Protein AF-A0AAD7FV88-F1 (afdb_monomer_lite)

Radius of gyration: 12.97 Å; chains: 1; bounding box: 32×20×40 Å

Foldseek 3Di:
DDDPPQPKDKFFADPVLLVVCVVVVQWAFDPQQDPPRPDDHVRIIIGGDDPPPCVVVVVVSVVRRVCVVVVHDDDDPPD

InterPro domains:
  IPR040841 Luciferase domain [PF17648] (2-65)
  IPR048273 Luciferase [PTHR38695] (2-72)

Structure (mmCIF, N/CA/C/O backbone):
data_AF-A0AAD7FV88-F1
#
_entry.id   AF-A0AAD7FV88-F1
#
loop_
_atom_site.group_PDB
_atom_site.id
_atom_site.type_symbol
_atom_site.label_atom_id
_atom_site.label_alt_id
_atom_site.label_comp_id
_atom_site.label_asym_id
_atom_site.label_entity_id
_atom_site.label_seq_id
_atom_site.pdbx_PDB_ins_code
_atom_site.Cartn_x
_atom_site.Cartn_y
_atom_site.Cartn_z
_atom_site.occupancy
_atom_site.B_iso_or_equiv
_atom_site.auth_seq_id
_atom_site.auth_comp_id
_atom_site.auth_asym_id
_atom_site.auth_atom_id
_atom_site.pdbx_PDB_model_num
ATOM 1 N N . MET A 1 1 ? -3.090 -0.799 -18.707 1.00 57.41 1 MET A N 1
ATOM 2 C CA . MET A 1 1 ? -2.723 0.416 -17.952 1.00 57.41 1 MET A CA 1
ATOM 3 C C . MET A 1 1 ? -3.983 0.832 -17.216 1.00 57.41 1 MET A C 1
ATOM 5 O O . MET A 1 1 ? -5.026 0.780 -17.850 1.00 57.41 1 MET A O 1
ATOM 9 N N . HIS A 1 2 ? -3.911 1.075 -15.907 1.00 63.03 2 HIS A N 1
ATOM 10 C CA . HIS A 1 2 ? -5.038 1.595 -15.114 1.00 63.03 2 HIS A CA 1
ATOM 11 C C . HIS A 1 2 ? -5.443 2.962 -15.708 1.00 63.03 2 HIS A C 1
ATOM 13 O O . HIS A 1 2 ? -4.555 3.740 -16.063 1.00 63.03 2 HIS A O 1
ATOM 19 N N . ASP A 1 3 ? -6.741 3.203 -15.915 1.00 65.69 3 ASP A N 1
ATOM 20 C CA . ASP A 1 3 ? -7.268 4.479 -16.420 1.00 65.69 3 ASP A CA 1
ATOM 21 C C . ASP A 1 3 ? -7.200 5.520 -15.299 1.00 65.69 3 ASP A C 1
ATOM 23 O O . ASP A 1 3 ? -7.605 5.229 -14.185 1.00 65.69 3 ASP A O 1
ATOM 27 N N . TYR A 1 4 ? -6.729 6.741 -15.554 1.00 61.06 4 TYR A N 1
ATOM 28 C CA . TYR A 1 4 ? -6.595 7.798 -14.538 1.00 61.06 4 TYR A CA 1
ATOM 29 C C . TYR A 1 4 ? -7.871 8.018 -13.691 1.00 61.06 4 TYR A C 1
ATOM 31 O O . TYR A 1 4 ? -7.796 8.494 -12.559 1.00 61.06 4 TYR A O 1
ATOM 39 N N . HIS A 1 5 ? -9.034 7.623 -14.209 1.00 68.38 5 HIS A N 1
ATOM 40 C CA . HIS A 1 5 ? -10.318 7.665 -13.520 1.00 68.38 5 HIS A CA 1
ATOM 41 C C . HIS A 1 5 ? -10.618 6.508 -12.547 1.00 68.38 5 HIS A C 1
ATOM 43 O O . HIS A 1 5 ? -11.641 6.581 -11.878 1.00 68.38 5 HIS A O 1
ATOM 49 N N . ASP A 1 6 ? -9.772 5.482 -12.381 1.00 70.88 6 ASP A N 1
ATOM 50 C CA . ASP A 1 6 ? -10.109 4.344 -11.492 1.00 70.88 6 ASP A CA 1
ATOM 51 C C . ASP A 1 6 ? -9.927 4.654 -9.985 1.00 70.88 6 ASP A C 1
ATOM 53 O O . ASP A 1 6 ? -10.044 3.760 -9.147 1.00 70.88 6 ASP A O 1
ATOM 57 N N . TYR A 1 7 ? -9.650 5.920 -9.630 1.00 75.94 7 TYR A N 1
ATOM 58 C CA . TYR A 1 7 ? -9.565 6.448 -8.257 1.00 75.94 7 TYR A CA 1
ATOM 59 C C . TYR A 1 7 ? -8.712 5.597 -7.295 1.00 75.94 7 TYR A C 1
ATOM 61 O O . TYR A 1 7 ? -9.012 5.506 -6.102 1.00 75.94 7 TYR A O 1
ATOM 69 N N . THR A 1 8 ? -7.654 4.953 -7.798 1.00 81.81 8 THR A N 1
ATOM 70 C CA . THR A 1 8 ? -6.804 4.090 -6.969 1.00 81.81 8 THR A CA 1
ATOM 71 C C . THR A 1 8 ? -5.718 4.888 -6.254 1.00 81.81 8 THR A C 1
ATOM 73 O O . THR A 1 8 ? -5.249 5.924 -6.731 1.00 81.81 8 THR A O 1
ATOM 76 N N . CYS A 1 9 ? -5.309 4.403 -5.084 1.00 88.75 9 CYS A N 1
ATOM 77 C CA . CYS A 1 9 ? -4.174 4.942 -4.345 1.00 88.75 9 CYS A CA 1
ATOM 78 C C . CYS A 1 9 ? -2.966 4.020 -4.535 1.00 88.75 9 CYS A C 1
ATOM 80 O O . CYS A 1 9 ? -3.091 2.799 -4.443 1.00 88.75 9 CYS A O 1
ATOM 82 N N . HIS A 1 10 ? -1.787 4.581 -4.797 1.00 90.25 10 HIS A N 1
ATOM 83 C CA . HIS A 1 10 ? -0.551 3.809 -4.917 1.00 90.25 10 HIS A CA 1
ATOM 84 C C . HIS A 1 10 ? 0.268 3.944 -3.639 1.00 90.25 10 HIS A C 1
ATOM 86 O O . HIS A 1 10 ? 0.575 5.054 -3.209 1.00 90.25 10 HIS A O 1
ATOM 92 N N . LEU A 1 11 ? 0.642 2.814 -3.053 1.00 92.31 11 LEU A N 1
ATOM 93 C CA . LEU A 1 11 ? 1.398 2.770 -1.805 1.00 92.31 11 LEU A CA 1
ATOM 94 C C . LEU A 1 11 ? 2.431 1.646 -1.821 1.00 92.31 11 LEU A C 1
ATOM 96 O O . LEU A 1 11 ? 2.254 0.627 -2.488 1.00 92.31 11 LEU A O 1
ATOM 100 N N . ALA A 1 12 ? 3.504 1.837 -1.054 1.00 93.50 12 ALA A N 1
ATOM 101 C CA . ALA A 1 12 ? 4.479 0.799 -0.749 1.00 93.50 12 ALA A CA 1
ATOM 102 C C . ALA A 1 12 ? 4.075 0.082 0.545 1.00 93.50 12 ALA A C 1
ATOM 104 O O . ALA A 1 12 ? 3.843 0.730 1.566 1.00 93.50 12 ALA A O 1
ATOM 105 N N . LEU A 1 13 ? 3.994 -1.245 0.507 1.00 93.69 13 LEU A N 1
ATOM 106 C CA . LEU A 1 13 ? 3.645 -2.070 1.663 1.00 93.69 13 LEU A CA 1
ATOM 107 C C . LEU A 1 13 ? 4.758 -3.069 1.964 1.00 93.69 13 LEU A C 1
ATOM 109 O O . LEU A 1 13 ? 5.394 -3.594 1.047 1.00 93.69 13 LEU A O 1
ATOM 113 N N . ALA A 1 14 ? 4.917 -3.414 3.242 1.00 92.81 14 ALA A N 1
ATOM 114 C CA . ALA A 1 14 ? 5.687 -4.589 3.616 1.00 92.81 14 ALA A CA 1
ATOM 115 C C . ALA A 1 14 ? 5.143 -5.826 2.879 1.00 92.81 14 ALA A C 1
ATOM 117 O O . ALA A 1 14 ? 3.938 -5.962 2.650 1.00 92.81 14 ALA A O 1
ATOM 118 N N . ALA A 1 15 ? 6.025 -6.766 2.529 1.00 91.50 15 ALA A N 1
ATOM 119 C CA . ALA A 1 15 ? 5.659 -7.926 1.711 1.00 91.50 15 ALA A CA 1
ATOM 120 C C . ALA A 1 15 ? 4.499 -8.758 2.301 1.00 91.50 15 ALA A C 1
ATOM 122 O O . ALA A 1 15 ? 3.695 -9.324 1.555 1.00 91.50 15 ALA A O 1
ATOM 123 N N . GLN A 1 16 ? 4.400 -8.830 3.633 1.00 92.94 16 GLN A N 1
ATOM 124 C CA . GLN A 1 16 ? 3.310 -9.513 4.330 1.00 92.94 16 GLN A CA 1
ATOM 125 C C . GLN A 1 16 ? 1.976 -8.768 4.185 1.00 92.94 16 GLN A C 1
ATOM 127 O O . GLN A 1 16 ? 0.963 -9.397 3.871 1.00 92.94 16 GLN A O 1
ATOM 132 N N . A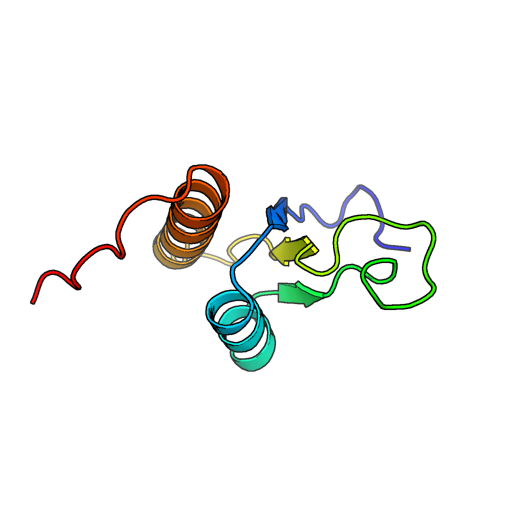SP A 1 17 ? 1.976 -7.448 4.347 1.00 94.94 17 ASP A N 1
ATOM 133 C CA . ASP A 1 17 ? 0.767 -6.623 4.269 1.00 94.94 17 ASP A CA 1
ATOM 134 C C . ASP A 1 17 ? 0.252 -6.540 2.836 1.00 94.94 17 ASP A C 1
ATOM 136 O O . ASP A 1 17 ? -0.931 -6.775 2.589 1.00 94.94 17 ASP A O 1
ATOM 140 N N . GLY A 1 18 ? 1.150 -6.331 1.867 1.00 94.00 18 GLY A N 1
ATOM 141 C CA . GLY A 1 18 ? 0.806 -6.362 0.445 1.00 94.00 18 GLY A CA 1
ATOM 142 C C . GLY A 1 18 ? 0.164 -7.692 0.042 1.00 94.00 18 GLY A C 1
ATOM 143 O O . GLY A 1 18 ? -0.852 -7.711 -0.654 1.00 94.00 18 GLY A O 1
ATOM 144 N N . ARG A 1 19 ? 0.680 -8.821 0.552 1.00 93.50 19 ARG A N 1
ATOM 145 C CA . ARG A 1 19 ? 0.066 -10.140 0.334 1.00 93.50 19 ARG A CA 1
ATOM 146 C C . ARG A 1 19 ? -1.358 -10.200 0.888 1.00 93.50 19 ARG A C 1
ATOM 148 O O . ARG A 1 19 ? -2.242 -10.690 0.189 1.00 93.50 19 ARG A O 1
ATOM 155 N N . GLN A 1 20 ? -1.592 -9.702 2.104 1.00 96.12 20 GLN A N 1
ATOM 156 C CA . GLN A 1 20 ? -2.931 -9.689 2.698 1.00 96.12 20 GLN A CA 1
ATOM 157 C C . GLN A 1 20 ? -3.909 -8.805 1.921 1.00 96.12 20 GLN A C 1
ATOM 159 O O . GLN A 1 20 ? -5.033 -9.235 1.667 1.00 96.12 20 GLN A O 1
ATOM 164 N N . VAL A 1 21 ? -3.488 -7.599 1.528 1.00 95.50 21 VAL A N 1
ATOM 165 C CA . VAL A 1 21 ? -4.297 -6.655 0.738 1.00 95.50 21 VAL A CA 1
ATOM 166 C C . VAL A 1 21 ? -4.756 -7.304 -0.567 1.00 95.50 21 VAL A C 1
ATOM 168 O O . VAL A 1 21 ? -5.944 -7.269 -0.887 1.00 95.50 21 VAL A O 1
ATOM 171 N N . ILE A 1 22 ? -3.844 -7.968 -1.283 1.00 94.12 22 ILE A N 1
ATOM 172 C CA . ILE A 1 22 ? -4.156 -8.650 -2.545 1.00 94.12 22 ILE A CA 1
ATOM 173 C C . ILE A 1 22 ? -5.085 -9.847 -2.309 1.00 94.12 22 ILE A C 1
ATOM 175 O O . ILE A 1 22 ? -6.112 -9.973 -2.971 1.00 94.12 22 ILE A O 1
ATOM 179 N N . GLN A 1 23 ? -4.769 -10.714 -1.342 1.00 96.38 23 GLN A N 1
ATOM 180 C CA . GLN A 1 23 ? -5.567 -11.915 -1.058 1.00 96.38 23 GLN A CA 1
ATOM 181 C C . GLN A 1 23 ? -6.995 -11.595 -0.607 1.00 96.38 23 GLN A C 1
ATOM 183 O O . GLN A 1 23 ? -7.918 -12.344 -0.914 1.00 96.38 23 GLN A O 1
ATOM 188 N N . LYS A 1 24 ? -7.180 -10.483 0.110 1.00 95.38 24 LYS A N 1
ATOM 189 C CA . LYS A 1 24 ? -8.488 -10.015 0.584 1.00 95.38 24 LYS A CA 1
ATOM 190 C C . LYS A 1 24 ? -9.227 -9.148 -0.449 1.00 95.38 24 LYS A C 1
ATOM 192 O O . LYS A 1 24 ? -10.314 -8.665 -0.150 1.00 95.38 24 LYS A O 1
ATOM 197 N N . GLY A 1 25 ? -8.666 -8.948 -1.646 1.00 93.19 25 GLY A N 1
ATOM 198 C CA . GLY A 1 25 ? -9.315 -8.212 -2.737 1.00 93.19 25 GLY A CA 1
ATOM 199 C C . GLY A 1 25 ? -9.380 -6.694 -2.538 1.00 93.19 25 GLY A C 1
ATOM 200 O O . GLY A 1 25 ? -10.237 -6.037 -3.129 1.00 93.19 25 GLY A O 1
ATOM 201 N N . TRP A 1 26 ? -8.495 -6.136 -1.709 1.00 94.81 26 TRP A N 1
ATO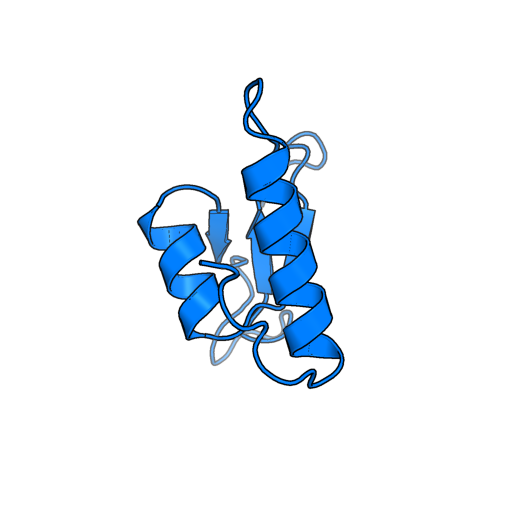M 202 C CA . TRP A 1 26 ? -8.385 -4.692 -1.470 1.00 94.81 26 TRP A CA 1
ATOM 203 C C . TRP A 1 26 ? -7.502 -3.981 -2.486 1.00 94.81 26 TRP A C 1
ATOM 205 O O . TRP A 1 26 ? -7.549 -2.762 -2.613 1.00 94.81 26 TRP A O 1
ATOM 215 N N . GLY A 1 27 ? -6.705 -4.736 -3.229 1.00 92.56 27 GLY A N 1
ATOM 216 C CA . GLY A 1 27 ? -5.769 -4.163 -4.166 1.00 92.56 27 GLY A CA 1
ATOM 217 C C . GLY A 1 27 ? -5.137 -5.192 -5.076 1.00 92.56 27 GLY A C 1
ATOM 218 O O . GLY A 1 27 ? -5.431 -6.386 -5.012 1.00 92.56 27 GLY A O 1
ATOM 219 N N . GLN A 1 28 ? -4.224 -4.714 -5.906 1.00 92.69 28 GLN A N 1
ATOM 220 C CA . GLN A 1 28 ? -3.392 -5.549 -6.758 1.00 92.69 28 GLN A CA 1
ATOM 221 C C . GLN A 1 28 ? -1.968 -5.015 -6.784 1.00 92.69 28 GLN A C 1
ATOM 223 O O . GLN A 1 28 ? -1.727 -3.826 -6.577 1.00 92.69 28 GLN A O 1
ATOM 228 N N . ARG A 1 29 ? -1.003 -5.884 -7.076 1.00 89.88 29 ARG A N 1
ATOM 229 C CA . ARG A 1 29 ? 0.371 -5.436 -7.297 1.00 89.88 29 ARG A CA 1
ATOM 230 C C . ARG A 1 29 ? 0.419 -4.468 -8.481 1.00 89.88 29 ARG A C 1
ATOM 232 O O . ARG A 1 29 ? -0.252 -4.698 -9.489 1.00 89.88 29 ARG A O 1
ATOM 239 N N . HIS A 1 30 ? 1.233 -3.418 -8.380 1.00 88.50 30 HIS A N 1
ATOM 240 C CA . HIS A 1 30 ? 1.475 -2.530 -9.511 1.00 88.50 30 HIS A CA 1
ATOM 241 C C . HIS A 1 30 ? 2.028 -3.356 -10.700 1.00 88.50 30 HIS A C 1
ATOM 243 O O . HIS A 1 30 ? 2.992 -4.095 -10.506 1.00 88.50 30 HIS A O 1
ATOM 249 N N . PRO A 1 31 ? 1.491 -3.249 -11.934 1.00 84.06 31 PRO A N 1
ATOM 250 C CA . PRO A 1 31 ? 1.895 -4.097 -13.068 1.00 84.06 31 PRO A CA 1
ATOM 251 C C . PRO A 1 31 ? 3.382 -4.019 -13.435 1.00 84.06 31 PRO A C 1
ATOM 253 O O . PRO A 1 31 ? 3.947 -4.957 -13.985 1.00 84.06 31 PRO A O 1
ATOM 256 N N . LEU A 1 32 ? 4.004 -2.878 -13.137 1.00 85.69 32 LEU A N 1
ATOM 257 C CA . LEU A 1 32 ? 5.437 -2.636 -13.326 1.00 85.69 32 LEU A CA 1
ATOM 258 C C . LEU A 1 32 ? 6.286 -2.871 -12.062 1.00 85.69 32 LEU A C 1
ATOM 260 O O . LEU A 1 32 ? 7.488 -2.643 -12.109 1.00 85.69 32 LEU A O 1
ATOM 264 N N . ALA A 1 33 ? 5.694 -3.289 -10.940 1.00 84.69 33 ALA A N 1
ATOM 265 C CA . ALA A 1 33 ? 6.455 -3.705 -9.766 1.00 84.69 33 ALA A CA 1
ATOM 266 C C . ALA A 1 33 ? 6.839 -5.181 -9.924 1.00 84.69 33 ALA A C 1
ATOM 268 O O . ALA A 1 33 ? 5.977 -6.056 -10.038 1.00 84.69 33 ALA A O 1
ATOM 269 N N . GLY A 1 34 ? 8.136 -5.481 -9.927 1.00 74.62 34 GLY A N 1
ATOM 270 C CA . GLY A 1 34 ? 8.608 -6.850 -10.096 1.00 74.62 34 GLY A CA 1
ATOM 271 C C . GLY A 1 34 ? 10.074 -6.958 -10.504 1.00 74.62 34 GLY A C 1
ATOM 272 O O . GLY A 1 34 ? 10.628 -6.019 -11.078 1.00 74.62 34 GLY A O 1
ATOM 273 N N . PRO A 1 35 ? 10.702 -8.124 -10.268 1.00 75.31 35 PRO A N 1
ATOM 274 C CA . PRO A 1 35 ? 12.035 -8.407 -10.784 1.00 75.31 35 PRO A CA 1
ATOM 275 C C . PRO A 1 35 ? 12.092 -8.209 -12.303 1.00 75.31 35 PRO A C 1
ATOM 277 O O . PRO A 1 35 ? 11.243 -8.723 -13.028 1.00 75.31 35 PRO A O 1
ATOM 280 N N . GLY A 1 36 ? 13.100 -7.477 -12.780 1.00 77.62 36 GLY A N 1
ATOM 281 C CA . GLY A 1 36 ? 13.316 -7.244 -14.211 1.00 77.62 36 GLY A CA 1
ATOM 282 C C . GLY A 1 36 ? 12.444 -6.151 -14.837 1.00 77.62 36 GLY A C 1
ATOM 283 O O . GLY A 1 36 ? 12.573 -5.906 -16.033 1.00 77.62 36 GLY A O 1
ATOM 284 N N . MET A 1 37 ? 11.600 -5.467 -14.057 1.00 79.62 37 MET A N 1
ATOM 285 C CA . MET A 1 37 ? 10.886 -4.282 -14.527 1.00 79.62 37 MET A CA 1
ATOM 286 C C . MET A 1 37 ? 11.687 -3.010 -14.207 1.00 79.62 37 MET A C 1
ATOM 288 O O . MET A 1 37 ? 12.159 -2.870 -13.081 1.00 79.62 37 MET A O 1
ATOM 292 N N . PRO A 1 38 ? 11.783 -2.032 -15.131 1.00 74.38 38 PRO A N 1
ATOM 293 C CA . PRO A 1 38 ? 12.331 -0.699 -14.839 1.00 74.38 38 PRO A CA 1
ATOM 294 C C . PRO A 1 38 ? 11.370 0.155 -13.995 1.00 74.38 38 PRO A C 1
ATOM 296 O O . PRO A 1 38 ? 11.563 1.359 -13.841 1.00 74.38 38 PRO A O 1
ATOM 299 N N . GLY A 1 39 ? 10.270 -0.451 -13.555 1.00 69.31 39 GLY A N 1
ATOM 300 C CA . GLY A 1 39 ? 9.185 0.207 -12.872 1.00 69.31 39 GLY A CA 1
ATOM 301 C C . GLY A 1 39 ? 9.485 0.496 -11.403 1.00 69.31 39 GLY A C 1
ATOM 302 O O . GLY A 1 39 ? 10.631 0.452 -10.960 1.00 69.31 39 GLY A O 1
ATOM 303 N N . PRO A 1 40 ? 8.439 0.833 -10.642 1.00 75.19 40 PRO A N 1
ATOM 304 C CA . PRO A 1 40 ? 8.577 1.200 -9.245 1.00 75.19 40 PRO A CA 1
ATOM 305 C C . PRO A 1 40 ? 9.088 0.054 -8.359 1.00 75.19 40 PRO A C 1
ATOM 307 O O . PRO A 1 40 ? 9.104 -1.101 -8.799 1.00 75.19 40 PRO A O 1
ATOM 310 N N . PRO A 1 41 ? 9.453 0.354 -7.092 1.00 77.69 41 PRO A N 1
ATOM 311 C CA . PRO A 1 41 ? 9.829 -0.656 -6.110 1.00 77.69 41 PRO A CA 1
ATOM 312 C C . PRO A 1 41 ? 8.852 -1.836 -6.071 1.00 77.69 41 PRO A C 1
ATOM 314 O O . PRO A 1 41 ? 7.649 -1.694 -6.313 1.00 77.69 41 PRO A O 1
ATOM 317 N N . ASN A 1 42 ? 9.377 -3.018 -5.748 1.00 82.19 42 ASN A N 1
ATOM 318 C CA . ASN A 1 42 ? 8.633 -4.278 -5.765 1.00 82.19 42 ASN A CA 1
ATOM 319 C C . ASN A 1 42 ? 7.377 -4.261 -4.882 1.00 82.19 42 ASN A C 1
ATOM 321 O O . ASN A 1 42 ? 6.456 -5.044 -5.133 1.00 82.19 42 ASN A O 1
ATOM 325 N N . GLU A 1 43 ? 7.390 -3.391 -3.881 1.00 84.75 43 GLU A N 1
ATOM 326 C CA . GLU A 1 43 ? 6.428 -3.182 -2.808 1.00 84.75 43 GLU A CA 1
ATOM 327 C C . GLU A 1 43 ? 5.207 -2.358 -3.242 1.00 84.75 43 GLU A C 1
ATOM 329 O O . GLU A 1 43 ? 4.227 -2.279 -2.497 1.00 84.75 43 GLU A O 1
ATOM 334 N N . TRP A 1 44 ? 5.235 -1.736 -4.429 1.00 89.81 44 TRP A N 1
ATOM 335 C CA . TRP A 1 44 ? 4.122 -0.911 -4.895 1.00 89.81 44 TRP A CA 1
ATOM 336 C C . TRP A 1 44 ? 2.863 -1.730 -5.179 1.00 89.81 44 TRP A C 1
ATOM 338 O O . TRP A 1 44 ?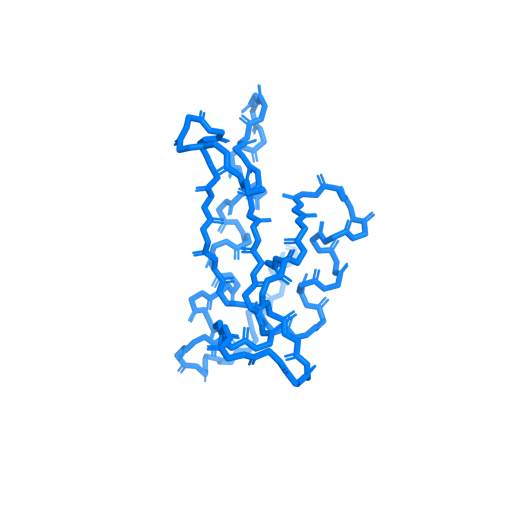 2.839 -2.661 -5.993 1.00 89.81 44 TRP A O 1
ATOM 348 N N . THR A 1 45 ? 1.786 -1.313 -4.524 1.00 92.00 45 THR A N 1
ATOM 349 C CA . THR A 1 45 ? 0.458 -1.916 -4.568 1.00 92.00 45 THR A CA 1
ATOM 350 C C . THR A 1 45 ? -0.567 -0.835 -4.901 1.00 92.00 45 THR A C 1
ATOM 352 O O . THR A 1 45 ? -0.512 0.276 -4.374 1.00 92.00 45 THR A O 1
ATOM 355 N N . PHE A 1 46 ? -1.497 -1.163 -5.793 1.00 92.00 46 PHE A N 1
ATOM 356 C CA . PHE A 1 46 ? -2.709 -0.392 -6.029 1.00 92.00 46 PHE A CA 1
ATOM 357 C C . PHE A 1 46 ? -3.731 -0.750 -4.966 1.00 92.00 46 PHE A C 1
ATOM 359 O O . PHE A 1 46 ? -4.074 -1.921 -4.826 1.00 92.00 46 PHE A O 1
ATOM 366 N N . LEU A 1 47 ? -4.223 0.250 -4.253 1.00 93.19 47 LEU A N 1
ATOM 367 C CA . LEU A 1 47 ? -5.323 0.145 -3.312 1.00 93.19 47 LEU A CA 1
ATOM 368 C C . LEU A 1 47 ? -6.585 0.687 -3.976 1.00 93.19 47 LEU A C 1
ATOM 370 O O . LEU A 1 47 ? -6.597 1.813 -4.479 1.00 93.19 47 LEU A O 1
ATOM 374 N N . TYR A 1 48 ? -7.639 -0.121 -3.982 1.00 91.19 48 TYR A N 1
ATOM 375 C CA . TYR A 1 48 ? -8.929 0.292 -4.514 1.00 91.19 48 TYR A CA 1
ATOM 376 C C . TYR A 1 48 ? -9.628 1.265 -3.565 1.00 91.19 48 TYR A C 1
ATOM 378 O O . TYR A 1 48 ? -9.478 1.179 -2.344 1.00 91.19 48 TYR A O 1
ATOM 386 N N . ALA A 1 49 ? -10.415 2.177 -4.137 1.00 88.56 49 ALA A N 1
ATOM 387 C CA . ALA A 1 49 ? -11.256 3.080 -3.366 1.00 88.56 49 ALA A CA 1
ATOM 388 C C . ALA A 1 49 ? -12.248 2.292 -2.480 1.00 88.56 49 ALA A C 1
ATOM 390 O O . ALA A 1 49 ? -12.718 1.218 -2.880 1.00 88.56 49 ALA A O 1
ATOM 391 N N . PRO A 1 50 ? -12.592 2.810 -1.286 1.00 88.94 50 PRO A N 1
ATOM 392 C CA . PRO A 1 50 ? -13.624 2.203 -0.454 1.00 88.94 50 PRO A CA 1
ATOM 393 C C . PRO A 1 50 ? -14.964 2.222 -1.198 1.00 88.94 50 PRO A C 1
ATOM 395 O O . PRO A 1 50 ? -15.308 3.204 -1.856 1.00 88.94 50 PRO A O 1
ATOM 398 N N . ARG A 1 51 ? -15.735 1.135 -1.099 1.00 83.25 51 ARG A N 1
ATOM 399 C CA . ARG A 1 51 ? -17.012 1.000 -1.823 1.00 83.25 51 ARG A CA 1
ATOM 400 C C . ARG A 1 51 ? -18.170 1.671 -1.078 1.00 83.25 51 ARG A C 1
ATOM 402 O O . ARG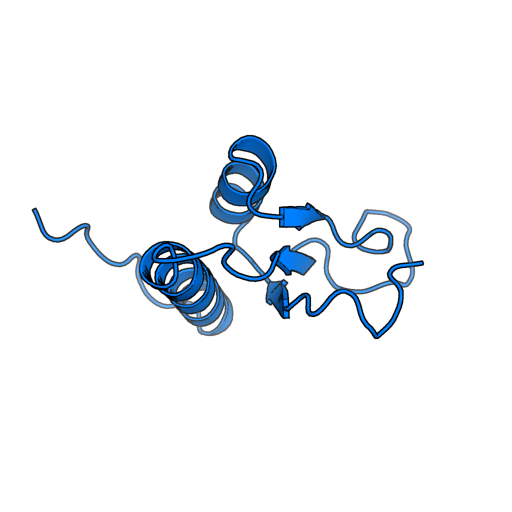 A 1 51 ? -19.166 2.033 -1.697 1.00 83.25 51 ARG A O 1
ATOM 409 N N . ASN A 1 52 ? -18.052 1.787 0.246 1.00 83.94 52 ASN A N 1
ATOM 410 C CA . ASN A 1 52 ? -19.056 2.319 1.172 1.00 83.94 52 ASN A CA 1
ATOM 411 C C . ASN A 1 52 ? -18.408 2.682 2.536 1.00 83.94 52 ASN A C 1
ATOM 413 O O . ASN A 1 52 ? -17.411 3.397 2.574 1.00 83.94 52 ASN A O 1
ATOM 417 N N . GLU A 1 53 ? -18.948 2.184 3.654 1.00 84.19 53 GLU A N 1
ATOM 418 C CA . GLU A 1 53 ? -18.502 2.418 5.039 1.00 84.19 53 GLU A CA 1
ATOM 419 C C . GLU A 1 53 ? -17.139 1.781 5.388 1.00 84.19 53 GLU A C 1
ATOM 421 O O . GLU A 1 53 ? -16.656 1.878 6.515 1.00 84.19 53 GLU A O 1
ATOM 426 N N . GLU A 1 54 ? -16.468 1.156 4.423 1.00 89.00 54 GLU A N 1
ATOM 427 C CA . GLU A 1 54 ? -15.178 0.480 4.596 1.00 89.00 54 GLU A CA 1
ATOM 428 C C . GLU A 1 54 ? -13.965 1.430 4.720 1.00 89.00 54 GLU A C 1
ATOM 430 O O . GLU A 1 54 ? -12.816 0.987 4.642 1.00 89.00 54 GLU A O 1
ATOM 435 N N . MET A 1 55 ? -14.180 2.732 4.949 1.00 90.44 55 MET A N 1
ATOM 436 C CA . MET A 1 55 ? -13.106 3.733 5.054 1.00 90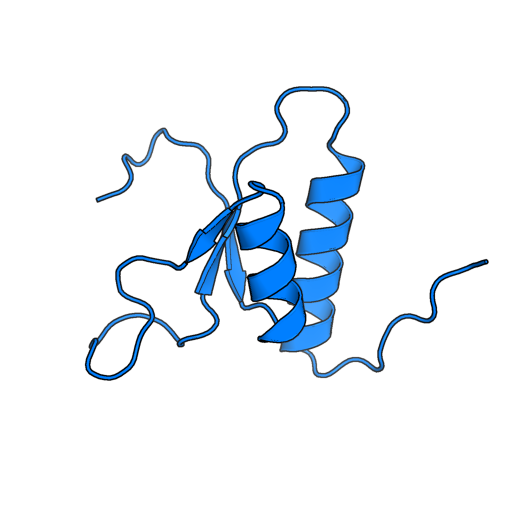.44 55 MET A CA 1
ATOM 437 C C . MET A 1 55 ? -12.039 3.335 6.082 1.00 90.44 55 MET A C 1
ATOM 439 O O . MET A 1 55 ? -10.843 3.478 5.837 1.00 90.44 55 MET A O 1
ATOM 443 N N . ARG A 1 56 ? -12.454 2.715 7.193 1.00 92.38 56 ARG A N 1
ATOM 444 C CA . ARG A 1 56 ? -11.530 2.268 8.242 1.00 92.38 56 ARG A CA 1
ATOM 445 C C . ARG A 1 56 ? -10.545 1.195 7.768 1.00 92.38 56 ARG A C 1
ATOM 447 O O . ARG A 1 56 ? -9.448 1.095 8.309 1.00 92.38 56 ARG A O 1
ATOM 454 N N . VAL A 1 57 ? -10.916 0.379 6.779 1.00 93.88 57 VAL A N 1
ATOM 455 C CA . VAL A 1 57 ? -10.011 -0.629 6.205 1.00 93.88 57 VAL A CA 1
ATOM 456 C C . VAL A 1 57 ? -8.947 0.046 5.347 1.00 93.88 57 VAL A C 1
ATOM 458 O O . VAL A 1 57 ? -7.765 -0.259 5.485 1.00 93.88 57 VAL A O 1
ATOM 461 N N . VAL A 1 58 ? -9.359 1.001 4.514 1.00 93.69 58 VAL A N 1
ATOM 462 C CA . VAL A 1 58 ? -8.451 1.796 3.679 1.00 93.69 58 VAL A CA 1
ATOM 463 C C . VAL A 1 58 ? -7.482 2.604 4.547 1.00 93.69 58 VAL A C 1
ATOM 465 O O . VAL A 1 58 ? -6.280 2.567 4.296 1.00 93.69 58 VAL A O 1
ATOM 468 N N . GLU A 1 59 ? -7.965 3.243 5.618 1.00 93.56 59 GLU A N 1
ATOM 469 C CA . GLU A 1 59 ? -7.122 3.944 6.600 1.00 93.56 59 GLU A CA 1
ATOM 470 C C . GLU A 1 59 ? -6.054 3.028 7.202 1.00 93.56 59 GLU A C 1
ATOM 472 O O . GLU A 1 59 ? -4.877 3.369 7.164 1.00 93.56 59 GLU A O 1
ATOM 477 N N . LYS A 1 60 ? -6.433 1.834 7.678 1.00 95.19 60 LYS A N 1
ATOM 478 C CA . LYS A 1 60 ? -5.480 0.866 8.248 1.00 95.19 60 LYS A CA 1
ATOM 479 C C . LYS A 1 60 ? -4.389 0.463 7.257 1.00 95.19 60 LYS A C 1
ATOM 481 O O . LYS A 1 60 ? -3.234 0.301 7.641 1.00 95.19 60 LYS A O 1
ATOM 486 N N . ILE A 1 61 ? -4.740 0.290 5.983 1.00 95.81 61 ILE A N 1
ATOM 487 C CA . ILE A 1 61 ? -3.770 -0.060 4.938 1.00 95.81 61 ILE A CA 1
ATOM 488 C C . ILE A 1 61 ? -2.805 1.111 4.686 1.00 95.81 61 ILE A C 1
ATOM 490 O O . ILE A 1 61 ? -1.603 0.893 4.525 1.00 95.81 61 ILE A O 1
ATOM 494 N N . ILE A 1 62 ? -3.306 2.349 4.689 1.00 94.88 62 ILE A N 1
ATOM 495 C CA . ILE A 1 62 ? -2.479 3.556 4.550 1.00 94.88 62 ILE A CA 1
ATOM 496 C C . ILE A 1 62 ? -1.553 3.721 5.765 1.00 94.88 62 ILE A C 1
ATOM 498 O O . ILE A 1 62 ? -0.359 3.951 5.587 1.00 94.88 62 ILE A O 1
ATOM 502 N N . GLU A 1 63 ? -2.063 3.546 6.986 1.00 95.50 63 GLU A N 1
ATOM 503 C CA . GLU A 1 63 ? -1.273 3.581 8.225 1.00 95.50 63 GLU A CA 1
ATOM 504 C C . GLU A 1 63 ? -0.140 2.541 8.198 1.00 95.50 63 GLU A C 1
ATOM 506 O O . GLU A 1 63 ? 1.007 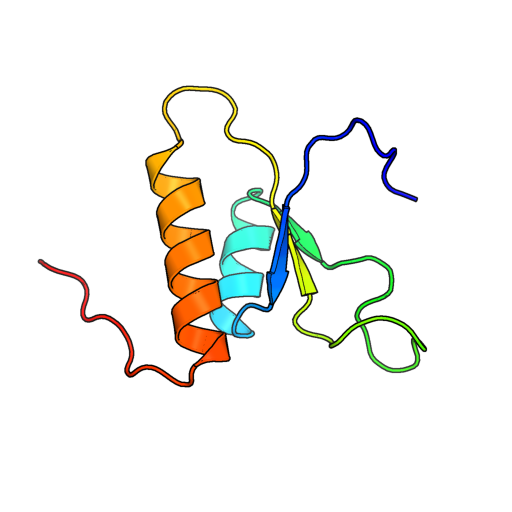2.873 8.504 1.00 95.50 63 GLU A O 1
ATOM 511 N N . ALA A 1 64 ? -0.426 1.312 7.751 1.00 94.94 64 ALA A N 1
ATOM 512 C CA . ALA A 1 64 ? 0.584 0.265 7.588 1.00 94.94 64 ALA A CA 1
ATOM 513 C C . ALA A 1 64 ? 1.658 0.646 6.553 1.00 94.94 64 ALA A C 1
ATOM 515 O O . ALA A 1 64 ? 2.849 0.437 6.787 1.00 94.94 64 ALA A O 1
ATOM 516 N N . SER A 1 65 ? 1.260 1.259 5.432 1.00 95.12 65 SER A N 1
ATOM 517 C CA . SER A 1 65 ? 2.199 1.764 4.422 1.00 95.12 65 SER A CA 1
ATOM 518 C C . SER A 1 65 ? 3.125 2.840 4.987 1.00 95.12 65 SER A C 1
ATOM 520 O O . SER A 1 65 ? 4.343 2.758 4.817 1.00 95.12 65 SER A O 1
ATOM 522 N N . VAL A 1 66 ? 2.572 3.821 5.706 1.00 94.75 66 VAL A N 1
ATOM 523 C CA . VAL A 1 66 ? 3.364 4.879 6.347 1.00 94.75 66 VAL A CA 1
ATOM 524 C C . VAL A 1 66 ? 4.335 4.275 7.357 1.00 94.75 66 VAL A C 1
ATOM 526 O O . VAL A 1 66 ? 5.523 4.594 7.314 1.00 94.75 66 VAL A O 1
ATOM 529 N N . GLY A 1 67 ? 3.858 3.365 8.212 1.00 94.12 67 GLY A N 1
ATOM 530 C CA . GLY A 1 67 ? 4.682 2.669 9.199 1.00 94.12 67 GLY A CA 1
ATOM 531 C C . GLY A 1 67 ? 5.849 1.913 8.563 1.00 94.12 67 GLY A C 1
ATOM 532 O O . GLY A 1 67 ? 6.986 2.054 9.009 1.00 94.12 67 GLY A O 1
ATOM 533 N N . TYR A 1 68 ? 5.596 1.193 7.468 1.00 92.88 68 TYR A N 1
ATOM 534 C CA . TYR A 1 68 ? 6.643 0.517 6.702 1.00 92.88 68 TYR A CA 1
ATOM 535 C C . TYR A 1 68 ? 7.686 1.502 6.153 1.00 92.88 68 TYR A C 1
ATOM 537 O O . TYR A 1 68 ? 8.887 1.295 6.327 1.00 92.88 68 TYR A O 1
ATOM 545 N N . MET A 1 69 ? 7.242 2.601 5.540 1.00 92.56 69 MET A N 1
ATOM 546 C CA . MET A 1 69 ? 8.128 3.563 4.877 1.00 92.56 69 MET A CA 1
ATOM 547 C C . MET A 1 69 ? 9.032 4.340 5.836 1.00 92.56 69 MET A C 1
ATOM 549 O O . MET A 1 69 ? 10.138 4.722 5.452 1.00 92.56 69 MET A O 1
ATOM 553 N N . ILE A 1 70 ? 8.588 4.569 7.074 1.00 94.50 70 ILE A N 1
ATOM 554 C CA . ILE A 1 70 ? 9.394 5.242 8.105 1.00 94.50 70 ILE A CA 1
ATOM 555 C C . ILE A 1 70 ? 10.135 4.261 9.020 1.00 94.50 70 ILE A C 1
ATOM 557 O O . ILE A 1 70 ? 10.783 4.697 9.971 1.00 94.50 70 ILE A O 1
ATOM 561 N N . ASN A 1 71 ? 10.042 2.954 8.748 1.00 90.50 71 ASN A N 1
ATOM 562 C CA . ASN A 1 71 ? 10.588 1.893 9.592 1.00 90.50 71 ASN A CA 1
ATOM 563 C C . ASN A 1 71 ? 10.091 1.986 11.051 1.00 90.50 71 ASN A C 1
ATOM 565 O O . ASN A 1 71 ? 10.865 1.855 12.003 1.00 90.50 71 ASN A O 1
ATOM 569 N N . ALA A 1 72 ? 8.796 2.269 11.223 1.00 87.88 72 ALA A N 1
ATOM 570 C CA . ALA A 1 72 ? 8.153 2.290 12.529 1.00 87.88 72 ALA A CA 1
ATOM 571 C C . ALA A 1 72 ? 8.118 0.875 13.135 1.00 87.88 72 ALA A C 1
ATOM 573 O O . ALA A 1 72 ? 7.989 -0.108 12.399 1.00 87.88 72 ALA A O 1
ATOM 574 N N . PRO A 1 73 ? 8.186 0.744 14.473 1.00 78.12 73 PRO A N 1
ATOM 575 C CA . PRO A 1 73 ? 7.883 -0.525 15.121 1.00 78.12 73 PRO A CA 1
ATOM 576 C C . PRO A 1 73 ? 6.451 -0.958 14.775 1.00 78.12 73 PRO A C 1
ATOM 578 O O . PRO A 1 73 ? 5.572 -0.115 14.586 1.00 78.12 73 PRO A O 1
ATOM 581 N N . ALA A 1 74 ? 6.221 -2.272 14.696 1.00 67.31 74 ALA A N 1
ATOM 582 C CA . ALA A 1 74 ? 4.891 -2.810 14.436 1.00 67.31 74 ALA A CA 1
ATOM 583 C C . ALA A 1 74 ? 3.894 -2.248 15.461 1.00 67.31 74 ALA A C 1
ATOM 585 O O . ALA A 1 74 ? 4.156 -2.280 16.665 1.00 67.31 74 ALA A O 1
ATOM 586 N N . LEU A 1 75 ? 2.768 -1.718 14.979 1.00 62.59 75 LEU A N 1
ATOM 587 C CA . LEU A 1 75 ? 1.681 -1.300 15.854 1.00 62.59 75 LEU A CA 1
ATOM 588 C C . LEU A 1 75 ? 1.150 -2.558 16.545 1.00 62.59 75 LEU A C 1
ATOM 590 O O . LEU A 1 75 ? 0.667 -3.468 15.872 1.00 62.59 75 LEU A O 1
ATOM 594 N N . GLU A 1 76 ? 1.272 -2.634 17.871 1.00 56.59 76 GLU A N 1
ATOM 595 C CA . GLU A 1 76 ? 0.607 -3.699 18.614 1.00 56.59 76 GLU A CA 1
ATOM 596 C C . GLU A 1 76 ? -0.899 -3.566 18.400 1.00 56.59 76 GLU A C 1
ATOM 598 O O . GLU A 1 76 ? -1.473 -2.484 18.573 1.00 56.59 76 GLU A O 1
ATOM 603 N N . GLU A 1 77 ? -1.543 -4.660 17.992 1.00 53.97 77 GLU A N 1
ATOM 604 C CA . GLU A 1 77 ? -2.993 -4.687 17.884 1.00 53.97 77 GLU A CA 1
ATOM 605 C C . GLU A 1 77 ? -3.575 -4.352 19.260 1.00 53.97 77 GLU A C 1
ATOM 607 O O . GLU A 1 77 ? -3.400 -5.086 20.234 1.00 53.97 77 GLU A O 1
ATOM 612 N N . SER A 1 78 ? -4.239 -3.198 19.350 1.00 46.81 78 SER A N 1
ATOM 613 C CA . SER A 1 78 ? -4.990 -2.831 20.543 1.00 46.81 78 SER A CA 1
ATOM 614 C C . SER A 1 78 ? -6.103 -3.863 20.711 1.00 46.81 78 SER A C 1
ATOM 616 O O . SER A 1 78 ? -6.984 -3.962 19.856 1.00 46.81 78 SER A O 1
ATOM 618 N N . LYS A 1 79 ? -5.974 -4.669 21.766 1.00 37.72 79 LYS A N 1
ATOM 619 C CA . LYS A 1 79 ? -6.877 -5.760 22.135 1.00 37.72 79 LYS A CA 1
ATOM 620 C C . LYS A 1 79 ? -8.310 -5.286 22.372 1.00 37.72 79 LYS A C 1
ATOM 622 O O . LYS A 1 79 ? -8.473 -4.189 22.951 1.00 37.72 79 LYS A O 1
#

pLDDT: mean 84.54, std 12.85, range [37.72, 96.38]

Sequence (79 aa):
MHDYHDYTCHLALAAQDGRQVIQKGWGQRHPLAGPGMPGPPNEWTFLYAPRNEEMRVVEKIIEASVGYMINAPALEESK

Secondary structure (DSSP, 8-state):
---TTS-PEEEE--HHHHHHHHHTTSEEE-TT-STT-SSS-TTEEEEPPP-SSTHHHHHHHHHHHHHHHTTPPPPP---

Organism: NCBI:txid1738132